Protein AF-A0A924TF04-F1 (afdb_monomer)

Structure (mmCIF, N/CA/C/O backbone):
data_AF-A0A924TF04-F1
#
_entry.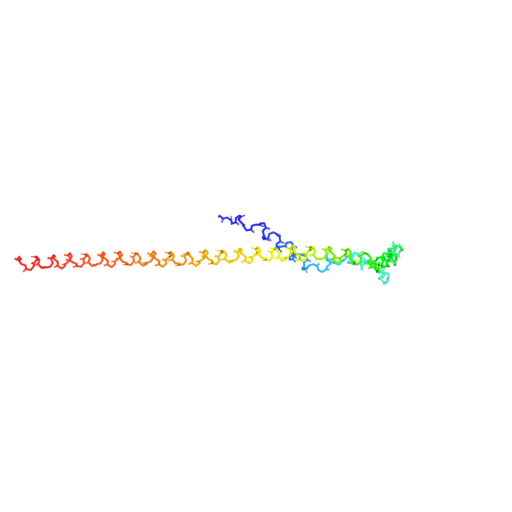id   AF-A0A924TF04-F1
#
loop_
_atom_site.group_PDB
_atom_site.id
_atom_site.type_symbol
_atom_site.label_atom_id
_atom_site.label_alt_id
_atom_site.label_comp_id
_atom_site.label_asym_id
_atom_site.label_entity_id
_atom_site.label_seq_id
_atom_site.pdbx_PDB_ins_code
_atom_site.Cartn_x
_atom_site.Cartn_y
_atom_site.Cartn_z
_atom_site.occupancy
_atom_site.B_iso_or_equiv
_atom_site.auth_seq_id
_atom_site.auth_comp_id
_atom_site.auth_asym_id
_atom_site.auth_atom_id
_atom_site.pdbx_PDB_model_num
ATOM 1 N N . MET A 1 1 ? -1.197 16.763 22.347 1.00 37.03 1 MET A N 1
ATOM 2 C CA . MET A 1 1 ? -0.479 15.549 21.909 1.00 37.03 1 MET A CA 1
ATOM 3 C C . MET A 1 1 ? -0.637 15.466 20.401 1.00 37.03 1 MET A C 1
ATOM 5 O O . MET A 1 1 ? -1.659 14.994 19.926 1.00 37.03 1 MET A O 1
ATOM 9 N N . THR A 1 2 ? 0.281 16.082 19.660 1.00 47.94 2 THR A N 1
ATOM 10 C CA . THR A 1 2 ? 0.269 16.085 18.192 1.00 47.94 2 THR A CA 1
ATOM 11 C C . THR A 1 2 ? 0.785 14.740 17.689 1.00 47.94 2 THR A C 1
ATOM 13 O O . THR A 1 2 ? 1.765 14.203 18.204 1.00 47.94 2 THR A O 1
ATOM 16 N N . ASN A 1 3 ? 0.043 14.158 16.750 1.00 52.47 3 ASN A N 1
ATOM 17 C CA . ASN A 1 3 ? 0.183 12.782 16.293 1.00 52.47 3 ASN A CA 1
ATOM 18 C C . ASN A 1 3 ? 1.411 12.644 15.372 1.00 52.47 3 ASN A C 1
ATOM 20 O O . ASN A 1 3 ? 1.305 12.750 14.154 1.00 52.47 3 ASN A O 1
ATOM 24 N N . SER A 1 4 ? 2.581 12.433 15.975 1.00 53.38 4 SER A N 1
ATOM 25 C CA . SER A 1 4 ? 3.911 12.407 15.337 1.00 53.38 4 SER A CA 1
ATOM 26 C C . SER A 1 4 ? 4.117 11.231 14.371 1.00 53.38 4 SER A C 1
ATOM 28 O O . SER A 1 4 ? 5.092 11.196 13.630 1.00 53.38 4 SER A O 1
ATOM 30 N N . ALA A 1 5 ? 3.202 10.257 14.359 1.00 54.31 5 ALA A N 1
ATOM 31 C CA . ALA A 1 5 ? 3.303 9.057 13.530 1.00 54.31 5 ALA A CA 1
ATOM 32 C C . ALA A 1 5 ? 2.917 9.281 12.053 1.00 54.31 5 ALA A C 1
ATOM 34 O O . ALA A 1 5 ? 3.271 8.465 11.206 1.00 54.31 5 ALA A O 1
ATOM 35 N N . ASN A 1 6 ? 2.227 10.383 11.728 1.00 58.34 6 ASN A N 1
ATOM 36 C CA . ASN A 1 6 ? 1.711 10.643 10.375 1.00 58.34 6 ASN A CA 1
ATOM 37 C C . ASN A 1 6 ? 2.531 11.672 9.576 1.00 58.34 6 ASN A C 1
ATOM 39 O O . ASN A 1 6 ? 2.273 11.875 8.389 1.00 58.34 6 ASN A O 1
ATOM 43 N N . GLU A 1 7 ? 3.521 12.309 10.203 1.00 64.12 7 GLU A N 1
ATOM 44 C CA . GLU A 1 7 ? 4.318 13.386 9.604 1.00 64.12 7 GLU A CA 1
ATOM 45 C C . GLU A 1 7 ? 5.083 13.005 8.319 1.00 64.12 7 GLU A C 1
ATOM 47 O O . GLU A 1 7 ? 5.047 13.800 7.377 1.00 64.12 7 GLU A O 1
ATOM 52 N N . PRO A 1 8 ? 5.724 11.820 8.183 1.00 74.19 8 PRO A N 1
ATOM 53 C CA . PRO A 1 8 ? 6.538 11.537 6.997 1.00 74.19 8 PRO A CA 1
ATOM 54 C C . PRO A 1 8 ? 5.696 11.301 5.736 1.00 74.19 8 PRO A C 1
ATOM 56 O O . PRO A 1 8 ? 6.088 11.706 4.642 1.00 74.19 8 PRO A O 1
ATOM 59 N N . TRP A 1 9 ? 4.518 10.687 5.881 1.00 75.62 9 TRP A N 1
ATOM 60 C CA . TRP A 1 9 ? 3.594 10.472 4.766 1.00 75.62 9 TRP A CA 1
ATOM 61 C C . TRP A 1 9 ? 2.866 11.760 4.375 1.00 75.62 9 TRP A C 1
ATOM 63 O O . TRP A 1 9 ? 2.729 12.050 3.188 1.00 75.62 9 TRP A O 1
ATOM 73 N N . ALA A 1 10 ? 2.445 12.558 5.360 1.00 79.31 10 ALA A N 1
ATOM 74 C CA . ALA A 1 10 ? 1.797 13.842 5.109 1.00 79.31 10 ALA A CA 1
ATOM 75 C C . ALA A 1 10 ? 2.735 14.814 4.374 1.00 79.31 10 ALA A C 1
ATOM 77 O O . ALA A 1 10 ? 2.351 15.378 3.352 1.00 79.31 10 ALA A O 1
ATOM 78 N N . ALA A 1 11 ? 3.992 14.930 4.816 1.00 80.44 11 ALA A N 1
ATOM 79 C CA . ALA A 1 11 ? 4.987 15.778 4.159 1.00 80.44 11 ALA A CA 1
ATOM 80 C C . ALA A 1 11 ? 5.292 15.327 2.716 1.00 80.44 11 ALA A C 1
ATOM 82 O O . ALA A 1 11 ? 5.459 16.153 1.815 1.00 80.44 11 ALA A O 1
ATOM 83 N N . TRP A 1 12 ? 5.331 14.013 2.471 1.00 78.94 12 TRP A N 1
ATOM 84 C CA . TRP A 1 12 ? 5.484 13.463 1.124 1.00 78.94 12 TRP A CA 1
ATOM 85 C C . TRP A 1 12 ? 4.272 13.778 0.228 1.00 78.94 12 TRP A C 1
ATOM 87 O O . TRP A 1 12 ? 4.446 14.213 -0.914 1.00 78.94 12 TRP A O 1
ATOM 97 N N . ALA A 1 13 ? 3.052 13.634 0.752 1.00 80.19 13 ALA A N 1
ATOM 98 C CA . ALA A 1 13 ? 1.820 13.935 0.027 1.00 80.19 13 ALA A CA 1
ATOM 99 C C . ALA A 1 13 ? 1.702 15.429 -0.324 1.00 80.19 13 ALA A C 1
ATOM 101 O O . ALA A 1 13 ? 1.371 15.770 -1.460 1.00 80.19 13 ALA A O 1
ATOM 102 N N . GLU A 1 14 ? 2.043 16.325 0.605 1.00 80.12 14 GLU A N 1
ATOM 103 C CA . GLU A 1 14 ? 2.048 17.775 0.374 1.00 80.12 14 GLU A CA 1
ATOM 104 C C . GLU A 1 14 ? 3.058 18.189 -0.706 1.00 80.12 14 GLU A C 1
ATOM 106 O O . GLU A 1 14 ? 2.751 19.020 -1.565 1.00 80.12 14 GLU A O 1
ATOM 111 N N . SER A 1 15 ? 4.244 17.576 -0.717 1.00 80.50 15 SER A N 1
ATOM 112 C CA . SER A 1 15 ? 5.260 17.791 -1.756 1.00 80.50 15 SER A CA 1
ATOM 113 C C . SER A 1 15 ? 4.758 17.378 -3.147 1.00 80.50 15 SER A C 1
ATOM 115 O O . SER A 1 15 ? 4.854 18.148 -4.108 1.00 80.50 15 SER A O 1
ATOM 117 N N . MET A 1 16 ? 4.141 16.197 -3.253 1.00 80.50 16 MET A N 1
ATOM 118 C CA . MET A 1 16 ? 3.553 15.699 -4.502 1.00 80.50 16 MET A CA 1
ATOM 119 C C . MET A 1 16 ? 2.387 16.569 -4.974 1.00 80.50 16 MET A C 1
ATOM 121 O O . MET A 1 16 ? 2.305 16.927 -6.149 1.00 80.50 16 MET A O 1
ATOM 125 N N . GLN A 1 17 ? 1.511 16.976 -4.056 1.00 80.44 17 GLN A N 1
ATOM 126 C CA . GLN A 1 17 ? 0.403 17.871 -4.363 1.00 80.44 17 GLN A CA 1
ATOM 127 C C . GLN A 1 17 ? 0.906 19.234 -4.844 1.00 80.44 17 GLN A C 1
ATOM 129 O O . GLN A 1 17 ? 0.365 19.773 -5.808 1.00 80.44 17 GLN A O 1
ATOM 134 N N . LYS A 1 18 ? 1.978 19.769 -4.251 1.00 78.75 18 LYS A N 1
ATOM 135 C CA . LYS A 1 18 ? 2.620 21.012 -4.701 1.00 78.75 18 LYS A CA 1
ATOM 136 C C . LYS A 1 18 ? 3.224 20.885 -6.100 1.00 78.75 18 LYS A C 1
ATOM 138 O O . LYS A 1 18 ? 3.119 21.827 -6.884 1.00 78.75 18 LYS A O 1
ATOM 143 N N . MET A 1 19 ? 3.805 19.732 -6.427 1.00 78.38 19 MET A N 1
ATOM 144 C CA . MET A 1 19 ? 4.349 19.448 -7.755 1.00 78.38 19 MET A CA 1
ATOM 145 C C . MET A 1 19 ? 3.241 19.344 -8.815 1.00 78.38 19 MET A C 1
ATOM 147 O O . MET A 1 19 ? 3.339 19.974 -9.862 1.00 78.38 19 MET A O 1
ATOM 151 N N . ILE A 1 20 ? 2.159 18.612 -8.527 1.00 77.19 20 ILE A N 1
ATOM 152 C CA . ILE A 1 20 ? 1.012 18.421 -9.437 1.00 77.19 20 ILE A CA 1
ATOM 153 C C . ILE A 1 20 ? 0.212 19.720 -9.613 1.00 77.19 20 ILE A C 1
ATOM 155 O O . ILE A 1 20 ? -0.244 20.032 -10.711 1.00 77.19 20 ILE A O 1
ATOM 159 N N . SER A 1 21 ? 0.077 20.511 -8.546 1.00 77.56 21 SER A N 1
ATOM 160 C CA . SER A 1 21 ? -0.657 21.785 -8.562 1.00 77.56 21 SER A CA 1
ATOM 161 C C . SER A 1 21 ? 0.167 22.950 -9.125 1.00 77.56 21 SER A C 1
ATOM 163 O O . SER A 1 21 ? -0.365 24.049 -9.271 1.00 77.56 21 SER A O 1
ATOM 165 N N . SER A 1 22 ? 1.449 22.734 -9.451 1.00 71.25 22 SER A N 1
ATOM 166 C CA . SER A 1 22 ? 2.306 23.694 -10.160 1.00 71.25 22 SER A CA 1
ATOM 167 C C . SER A 1 22 ? 2.623 23.208 -11.581 1.00 71.25 22 SER A C 1
ATOM 169 O O . SER A 1 22 ? 3.705 22.664 -11.811 1.00 71.25 22 SER A O 1
ATOM 171 N N . PRO A 1 23 ? 1.754 23.480 -12.577 1.00 62.03 23 PRO A N 1
ATOM 172 C CA . PRO A 1 23 ? 2.010 23.148 -13.983 1.00 62.03 23 PRO A CA 1
ATOM 173 C C . PRO A 1 23 ? 3.336 23.711 -14.527 1.00 62.03 23 PRO A C 1
ATOM 175 O O . PRO A 1 23 ? 3.928 23.144 -15.441 1.00 62.03 23 PRO A O 1
ATOM 178 N N . ALA A 1 24 ? 3.834 24.807 -13.945 1.00 62.81 24 ALA A N 1
ATOM 179 C CA . ALA A 1 24 ? 5.117 25.415 -14.296 1.00 62.81 24 ALA A CA 1
ATOM 180 C C . ALA A 1 24 ? 6.341 24.642 -13.766 1.00 62.81 24 ALA A C 1
ATOM 182 O O . ALA A 1 24 ? 7.409 24.733 -14.360 1.00 62.81 24 ALA A O 1
ATOM 183 N N . ALA A 1 25 ? 6.202 23.871 -12.680 1.00 61.78 25 ALA A N 1
ATOM 184 C CA . ALA A 1 25 ? 7.293 23.080 -12.103 1.00 61.78 25 ALA A CA 1
ATOM 185 C C . ALA A 1 25 ? 7.507 21.741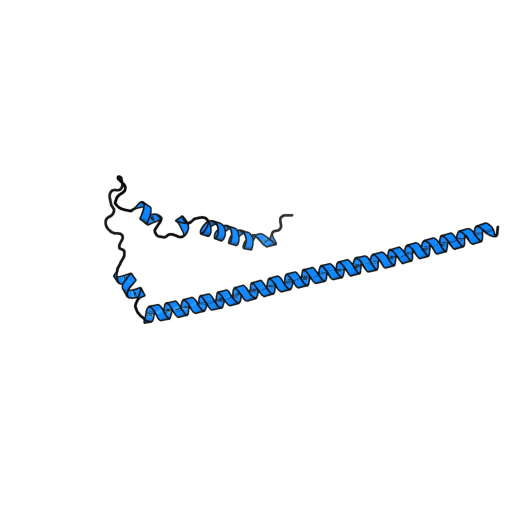 -12.832 1.00 61.78 25 ALA A C 1
ATOM 187 O O . ALA A 1 25 ? 8.597 21.181 -12.776 1.00 61.78 25 ALA A O 1
ATOM 188 N N . MET A 1 26 ? 6.483 21.242 -13.535 1.00 59.44 26 MET A N 1
ATOM 189 C CA . MET A 1 26 ? 6.570 20.030 -14.360 1.00 59.44 26 MET A CA 1
ATOM 190 C C . MET A 1 26 ? 6.977 20.295 -15.813 1.00 59.44 26 MET A C 1
ATOM 192 O O . MET A 1 26 ? 7.288 19.348 -16.532 1.00 59.44 26 MET A O 1
ATOM 196 N N . ASN A 1 27 ? 6.973 21.551 -16.269 1.00 60.69 27 ASN A N 1
ATOM 197 C CA . ASN A 1 27 ? 7.274 21.868 -17.658 1.00 60.69 27 ASN A CA 1
ATOM 198 C C . ASN A 1 27 ? 8.723 22.381 -17.775 1.00 60.69 27 ASN A C 1
ATOM 200 O O . ASN A 1 27 ? 8.971 23.540 -17.437 1.00 60.69 27 ASN A O 1
ATOM 204 N N . PRO A 1 28 ? 9.693 21.595 -18.292 1.00 58.34 28 PRO A N 1
ATOM 205 C CA . PRO A 1 28 ? 11.066 22.079 -18.513 1.00 58.34 28 PRO A CA 1
ATOM 206 C C . PRO A 1 28 ? 11.107 23.237 -19.526 1.00 58.34 28 PRO A C 1
ATOM 208 O O . PRO A 1 28 ? 12.076 23.988 -19.596 1.00 58.34 28 PRO A O 1
ATOM 211 N N . PHE A 1 29 ? 10.010 23.425 -20.266 1.00 51.16 29 PHE A N 1
ATOM 212 C CA . PHE A 1 29 ? 9.764 24.549 -21.155 1.00 51.16 29 PHE A CA 1
ATOM 213 C C . PHE A 1 29 ? 9.227 25.800 -20.454 1.00 51.16 29 PHE A C 1
ATOM 215 O O . PHE A 1 29 ? 9.158 26.824 -21.112 1.00 51.16 29 PHE A O 1
ATOM 222 N N . ALA A 1 30 ? 8.865 25.801 -19.166 1.00 58.41 30 ALA A N 1
ATOM 223 C CA . ALA A 1 30 ? 8.404 27.023 -18.489 1.00 58.41 30 ALA A CA 1
ATOM 224 C C . ALA A 1 30 ? 9.524 28.077 -18.390 1.00 58.41 30 ALA A C 1
ATOM 226 O O . ALA A 1 30 ? 9.286 29.255 -18.646 1.00 58.41 30 ALA A O 1
ATOM 227 N N . GLY A 1 31 ? 10.764 27.643 -18.135 1.00 55.81 31 GLY A N 1
ATOM 228 C CA . GLY A 1 31 ? 11.951 28.502 -18.229 1.00 55.81 31 GLY A CA 1
ATOM 229 C C . GLY A 1 31 ? 12.308 28.912 -19.667 1.00 55.81 31 GLY A C 1
ATOM 230 O O . GLY A 1 31 ? 12.967 29.926 -19.862 1.00 55.81 31 GLY A O 1
ATOM 231 N N . MET A 1 32 ? 11.834 28.166 -20.674 1.00 56.72 32 MET A N 1
ATOM 232 C CA . MET A 1 32 ? 12.087 28.419 -22.102 1.00 56.72 32 MET A CA 1
ATOM 233 C C . MET A 1 32 ? 10.951 29.193 -22.800 1.00 56.72 32 MET A C 1
ATOM 235 O O . MET A 1 32 ? 11.189 29.889 -23.778 1.00 56.72 32 MET A O 1
ATOM 239 N N . MET A 1 33 ? 9.727 29.159 -22.265 1.00 52.25 33 MET A N 1
ATOM 240 C CA . MET A 1 33 ? 8.579 29.971 -22.689 1.00 52.25 33 MET A CA 1
ATOM 241 C C . MET A 1 33 ? 8.665 31.410 -22.170 1.00 52.25 33 MET A C 1
ATOM 243 O O . MET A 1 33 ? 8.004 32.296 -22.698 1.00 52.25 33 MET A O 1
ATOM 247 N N . GLY A 1 34 ? 9.523 31.661 -21.177 1.00 50.56 34 GLY A N 1
ATOM 248 C CA . GLY A 1 34 ? 10.031 33.001 -20.887 1.00 50.56 34 GLY A CA 1
ATOM 249 C C . GLY A 1 34 ? 11.033 33.508 -21.932 1.00 50.56 34 GLY A C 1
ATOM 250 O O . GLY A 1 34 ? 11.390 34.674 -21.885 1.00 50.56 34 GLY A O 1
ATOM 251 N N . ALA A 1 35 ? 11.471 32.659 -22.872 1.00 48.03 35 ALA A N 1
ATOM 252 C CA . ALA A 1 35 ? 12.485 32.943 -23.887 1.00 48.03 35 ALA A CA 1
ATOM 253 C C . ALA A 1 35 ? 11.991 32.676 -25.330 1.00 48.03 35 ALA A C 1
ATOM 255 O O . ALA A 1 35 ? 12.807 32.446 -26.224 1.00 48.03 35 ALA A O 1
ATOM 256 N N . VAL A 1 36 ? 10.669 32.710 -25.583 1.00 44.94 36 VAL A N 1
ATOM 257 C CA . VAL A 1 36 ? 10.113 32.670 -26.952 1.00 44.94 36 VAL A CA 1
ATOM 258 C C . VAL A 1 36 ? 10.402 34.002 -27.656 1.00 44.94 36 VAL A C 1
ATOM 260 O O . VAL A 1 36 ? 9.914 35.045 -27.209 1.00 44.94 36 VAL A O 1
ATOM 263 N N . PRO A 1 37 ? 11.148 34.004 -28.774 1.00 40.56 37 PRO A N 1
ATOM 264 C CA . PRO A 1 37 ? 11.360 35.203 -29.574 1.00 40.56 37 PRO A CA 1
ATOM 265 C C . PRO A 1 37 ? 10.044 35.594 -30.255 1.00 40.56 37 PRO A C 1
ATOM 267 O O . PRO A 1 37 ? 9.485 34.825 -31.034 1.00 40.56 37 PRO A O 1
ATOM 270 N N . GLY A 1 38 ? 9.541 36.786 -29.932 1.00 45.31 38 GLY A N 1
ATOM 271 C CA . GLY A 1 38 ? 8.252 37.304 -30.408 1.00 45.31 38 GLY A CA 1
ATOM 272 C C . GLY A 1 38 ? 7.524 38.175 -29.381 1.00 45.31 38 GLY A C 1
ATOM 273 O O . GLY A 1 38 ? 6.666 38.969 -29.755 1.00 45.31 38 GLY A O 1
ATOM 274 N N . MET A 1 39 ? 7.908 38.095 -28.102 1.00 51.03 39 MET A N 1
ATOM 275 C CA . MET A 1 39 ? 7.529 39.091 -27.099 1.00 51.03 39 MET A CA 1
ATOM 276 C C . MET A 1 39 ? 8.489 40.295 -27.201 1.00 51.03 39 MET A C 1
ATOM 278 O O . MET A 1 39 ? 9.707 40.098 -27.112 1.00 51.03 39 MET A O 1
ATOM 282 N N . PRO A 1 40 ? 8.004 41.536 -27.399 1.00 39.09 40 PRO A N 1
ATOM 283 C CA . PRO A 1 40 ? 8.873 42.704 -27.474 1.00 39.09 40 PRO A CA 1
ATOM 284 C C . PRO A 1 40 ? 9.535 42.929 -26.108 1.00 39.09 40 PRO A C 1
ATOM 286 O O . PRO A 1 40 ? 8.859 43.300 -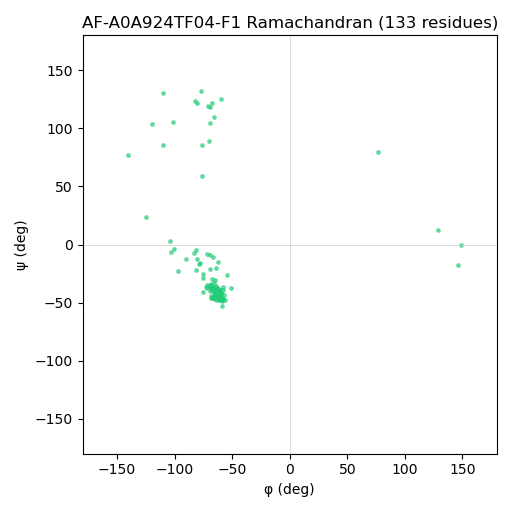25.152 1.00 39.09 40 PRO A O 1
ATOM 289 N N . GLY A 1 41 ? 10.849 42.688 -26.005 1.00 42.62 41 GLY A N 1
ATOM 290 C CA . GLY A 1 41 ? 11.615 43.028 -24.799 1.00 42.62 41 GLY A CA 1
ATOM 291 C C . GLY A 1 41 ? 12.818 42.158 -24.426 1.00 42.62 41 GLY A C 1
ATOM 292 O O . GLY A 1 41 ? 13.458 42.480 -23.431 1.00 42.62 41 GLY A O 1
ATOM 293 N N . MET A 1 42 ? 13.169 41.097 -25.165 1.00 47.84 42 MET A N 1
ATOM 294 C CA . MET A 1 42 ? 14.257 40.200 -24.740 1.00 47.84 42 MET A CA 1
ATOM 295 C C . MET A 1 42 ? 15.416 40.142 -25.754 1.00 47.84 42 MET A C 1
ATOM 297 O O . MET A 1 42 ? 15.290 39.499 -26.798 1.00 47.84 42 MET A O 1
ATOM 301 N N . PRO A 1 43 ? 16.555 40.808 -25.481 1.00 38.31 43 PRO A N 1
ATOM 302 C CA . PRO A 1 43 ? 17.765 40.678 -26.281 1.00 38.31 43 PRO A CA 1
ATOM 303 C C . PRO A 1 43 ? 18.511 39.398 -25.879 1.00 38.31 43 PRO A C 1
ATOM 305 O O . PRO A 1 43 ? 18.898 39.255 -24.722 1.00 38.31 43 PRO A O 1
ATOM 308 N N . GLY A 1 44 ? 18.741 38.483 -26.830 1.00 45.25 44 GLY A N 1
ATOM 309 C CA . GLY A 1 44 ? 19.713 37.391 -26.654 1.00 45.25 44 GLY A CA 1
ATOM 310 C C . GLY A 1 44 ? 19.252 35.958 -26.935 1.00 45.25 44 GLY A C 1
ATOM 311 O O . GLY A 1 44 ? 19.991 35.040 -26.600 1.00 45.25 44 GLY A O 1
ATOM 312 N N . ALA A 1 45 ? 18.097 35.719 -27.563 1.00 47.19 45 ALA A N 1
ATOM 313 C CA . ALA A 1 45 ? 17.662 34.363 -27.930 1.00 47.19 45 ALA A CA 1
A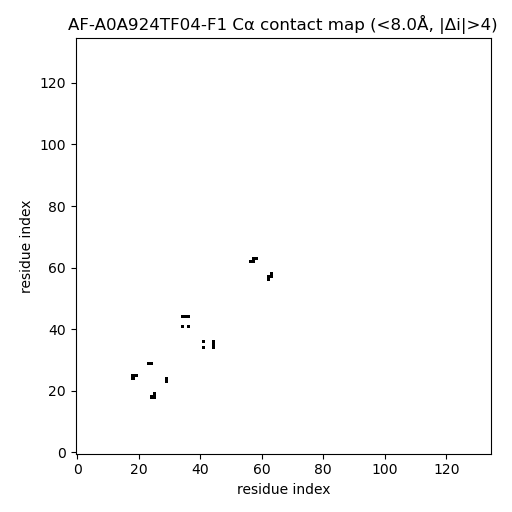TOM 314 C C . ALA A 1 45 ? 18.405 33.799 -29.166 1.00 47.19 45 ALA A C 1
ATOM 316 O O . ALA A 1 45 ? 17.802 33.450 -30.179 1.00 47.19 45 ALA A O 1
ATOM 317 N N . ALA A 1 46 ? 19.731 33.713 -29.073 1.00 48.47 46 ALA A N 1
ATOM 318 C CA . ALA A 1 46 ? 20.560 32.853 -29.902 1.00 48.47 46 ALA A CA 1
ATOM 319 C C . ALA A 1 46 ? 21.110 31.724 -29.013 1.00 48.47 46 ALA A C 1
ATOM 321 O O . ALA A 1 46 ? 21.667 31.991 -27.955 1.00 48.47 46 ALA A O 1
ATOM 322 N N . ALA A 1 47 ? 20.972 30.480 -29.483 1.00 49.59 47 ALA A N 1
ATOM 323 C CA . ALA A 1 47 ? 21.572 29.254 -28.939 1.00 49.59 47 ALA A CA 1
ATOM 324 C C . ALA A 1 47 ? 20.946 28.648 -27.660 1.00 49.59 47 ALA A C 1
ATOM 326 O O . ALA A 1 47 ? 21.503 28.701 -26.570 1.00 49.59 47 ALA A O 1
ATOM 327 N N . GLY A 1 48 ? 19.831 27.935 -27.836 1.00 44.50 48 GLY A N 1
ATOM 328 C CA . GLY A 1 48 ? 19.341 26.916 -26.900 1.00 44.50 48 GLY A CA 1
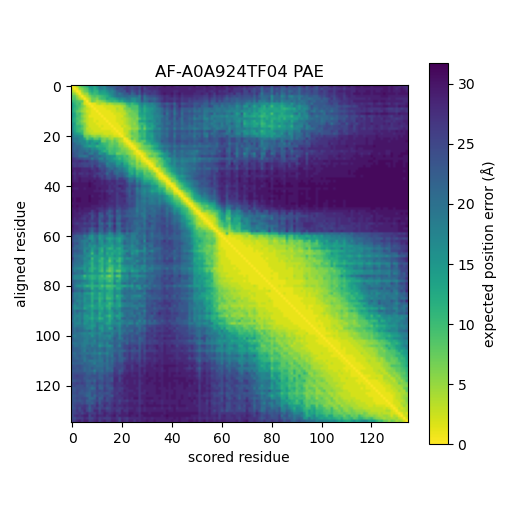ATOM 329 C C . GLY A 1 48 ? 18.780 25.745 -27.699 1.00 44.50 48 GLY A C 1
ATOM 330 O O . GLY A 1 48 ? 17.582 25.679 -27.949 1.00 44.50 48 GLY A O 1
ATOM 331 N N . GLY A 1 49 ? 19.675 24.910 -28.229 1.00 46.50 49 GLY A N 1
ATOM 332 C CA . GLY A 1 49 ? 19.368 23.904 -29.241 1.00 46.50 49 GLY A CA 1
ATOM 333 C C . GLY A 1 49 ? 18.331 22.874 -28.795 1.00 46.50 49 GLY A C 1
ATOM 334 O O . GLY A 1 49 ? 18.525 22.148 -27.826 1.00 46.50 49 GLY A O 1
ATOM 335 N N . PHE A 1 50 ? 17.272 22.742 -29.589 1.00 51.12 50 PHE A N 1
ATOM 336 C CA . PHE A 1 50 ? 16.606 21.461 -29.776 1.00 51.12 50 PHE A CA 1
ATOM 337 C C . PHE A 1 50 ? 17.588 20.608 -30.585 1.00 51.12 50 PHE A C 1
ATOM 339 O O . PHE A 1 50 ? 17.615 20.719 -31.805 1.00 51.12 50 PHE A O 1
ATOM 346 N N . ASP A 1 51 ? 18.490 19.882 -29.918 1.00 59.59 51 ASP A N 1
ATOM 347 C CA . ASP A 1 51 ? 19.532 19.096 -30.585 1.00 59.59 51 ASP A CA 1
ATOM 348 C C . ASP A 1 51 ? 18.874 17.905 -31.314 1.00 59.59 51 ASP A C 1
ATOM 350 O O . ASP A 1 51 ? 18.462 16.932 -30.666 1.00 59.59 51 ASP A O 1
ATOM 354 N N . PRO A 1 52 ? 18.735 17.940 -32.655 1.00 52.38 52 PRO A N 1
ATOM 355 C CA . PRO A 1 52 ? 18.058 16.879 -33.399 1.00 52.38 52 PRO A CA 1
ATOM 356 C C . PRO A 1 52 ? 18.809 15.547 -33.281 1.00 52.38 52 PRO A C 1
ATOM 358 O O . PRO A 1 52 ? 18.226 14.479 -33.443 1.00 52.38 52 PRO A O 1
ATOM 361 N N . GLN A 1 53 ? 20.093 15.596 -32.924 1.00 53.78 53 GLN A N 1
ATOM 362 C CA . GLN A 1 53 ? 20.971 14.451 -32.728 1.00 53.78 53 GLN A CA 1
ATOM 363 C C . GLN A 1 53 ? 20.681 13.722 -31.403 1.00 53.78 53 GLN A C 1
ATOM 365 O O . GLN A 1 53 ? 20.848 12.505 -31.326 1.00 53.78 53 GLN A O 1
ATOM 370 N N . GLN A 1 54 ? 20.183 14.420 -30.374 1.00 59.16 54 GLN A N 1
ATOM 371 C CA . GLN A 1 54 ? 19.646 13.796 -29.153 1.00 59.16 54 GLN A CA 1
ATOM 372 C C . GLN A 1 54 ? 18.293 13.119 -29.418 1.00 59.16 54 GLN A C 1
ATOM 374 O O . GLN A 1 54 ? 18.038 12.024 -28.916 1.00 59.16 54 GLN A O 1
ATOM 379 N N . PHE A 1 55 ? 17.450 13.727 -30.256 1.00 55.75 55 PHE A N 1
ATOM 380 C CA . PHE A 1 55 ? 16.172 13.142 -30.666 1.00 55.75 55 PHE A CA 1
ATOM 381 C C . PHE A 1 55 ? 16.368 11.901 -31.554 1.00 55.75 55 PHE A C 1
ATOM 383 O O . PHE A 1 55 ? 15.682 10.900 -31.378 1.00 55.75 55 PHE A O 1
ATOM 390 N N . MET A 1 56 ? 17.366 11.914 -32.443 1.00 53.53 56 MET A N 1
ATOM 391 C CA . MET A 1 56 ? 17.728 10.746 -33.256 1.00 53.53 56 MET A CA 1
ATOM 392 C C . MET A 1 56 ? 18.342 9.604 -32.433 1.00 53.53 56 MET A C 1
ATOM 394 O O . MET A 1 56 ? 18.064 8.447 -32.724 1.00 53.53 56 MET A O 1
ATOM 398 N N . LYS A 1 57 ? 19.109 9.890 -31.369 1.00 54.19 57 LYS A N 1
ATOM 399 C CA . LYS A 1 57 ? 19.581 8.854 -30.425 1.00 54.19 57 LYS A CA 1
ATOM 400 C C . LYS A 1 57 ? 18.449 8.225 -29.607 1.00 54.19 57 LYS A C 1
ATOM 402 O O . LYS A 1 57 ? 18.534 7.055 -29.264 1.00 54.19 57 LYS A O 1
ATOM 407 N N . ALA A 1 58 ? 17.372 8.964 -29.337 1.00 57.72 58 ALA A N 1
ATOM 408 C CA . ALA A 1 58 ? 16.173 8.414 -28.704 1.00 57.72 58 ALA A CA 1
ATOM 409 C C . ALA A 1 58 ? 15.383 7.450 -29.616 1.00 57.72 58 ALA A C 1
ATOM 411 O O . ALA A 1 58 ? 14.460 6.803 -29.132 1.00 57.72 58 ALA A O 1
ATOM 412 N N . LEU A 1 59 ? 15.735 7.352 -30.905 1.00 57.62 59 LEU A N 1
ATOM 413 C CA . LEU A 1 59 ? 15.170 6.410 -31.878 1.00 57.62 59 LEU A CA 1
ATOM 414 C C . LEU A 1 59 ? 16.117 5.234 -32.189 1.00 57.62 59 LEU A C 1
ATOM 416 O O . LEU A 1 59 ? 15.788 4.407 -33.038 1.00 57.62 59 LEU A O 1
ATOM 420 N N . ASP A 1 60 ? 17.279 5.149 -31.528 1.00 76.25 60 ASP A N 1
ATOM 421 C CA . ASP A 1 60 ? 18.160 3.980 -31.608 1.00 76.25 60 ASP A CA 1
ATOM 422 C C . ASP A 1 60 ? 17.464 2.780 -30.933 1.00 76.25 60 ASP A C 1
ATOM 424 O O . ASP A 1 60 ? 17.118 2.874 -29.748 1.00 76.25 60 ASP A O 1
ATOM 428 N N . PRO A 1 61 ? 17.238 1.655 -31.642 1.00 81.81 61 PRO A N 1
ATOM 429 C CA . PRO A 1 61 ? 16.586 0.478 -31.074 1.00 81.81 61 PRO A CA 1
ATOM 430 C C . PRO A 1 61 ? 17.207 0.001 -29.754 1.00 81.81 61 PRO A C 1
ATOM 432 O O . PRO A 1 61 ? 16.475 -0.375 -28.842 1.00 81.81 61 PRO A O 1
ATOM 435 N N . ALA A 1 62 ? 18.534 0.083 -29.608 1.00 84.38 62 ALA A N 1
ATOM 436 C CA . ALA A 1 62 ? 19.214 -0.354 -28.387 1.00 84.38 62 ALA A CA 1
ATOM 437 C C . ALA A 1 62 ? 18.889 0.538 -27.173 1.00 84.38 62 ALA A C 1
ATOM 439 O O . ALA A 1 62 ? 18.751 0.057 -26.047 1.00 84.38 62 ALA A O 1
ATOM 440 N N . GLU A 1 63 ? 18.737 1.843 -27.396 1.00 82.19 63 GLU A N 1
ATOM 441 C CA . GLU A 1 63 ? 18.342 2.800 -26.361 1.00 82.19 63 GLU A CA 1
ATOM 442 C C . GLU A 1 63 ? 16.858 2.636 -25.997 1.00 82.19 63 GLU A C 1
ATOM 444 O O . GLU A 1 63 ? 16.495 2.717 -24.822 1.00 82.19 63 GLU A O 1
ATOM 449 N N . ILE A 1 64 ? 15.998 2.339 -26.978 1.00 87.31 64 ILE A N 1
ATOM 450 C CA . ILE A 1 64 ? 14.593 1.991 -26.730 1.00 87.31 64 ILE A CA 1
ATOM 451 C C . ILE A 1 64 ? 14.488 0.731 -25.864 1.00 87.31 64 ILE A C 1
ATOM 453 O O . ILE A 1 64 ? 13.760 0.750 -24.872 1.00 87.31 64 ILE A O 1
ATOM 457 N N . ASP A 1 65 ? 15.245 -0.325 -26.165 1.00 89.19 65 ASP A N 1
ATOM 458 C CA . ASP A 1 65 ? 15.239 -1.558 -25.369 1.00 89.19 65 ASP A CA 1
ATOM 459 C C . ASP A 1 65 ? 15.701 -1.316 -23.928 1.00 89.19 65 ASP A C 1
ATOM 461 O O . ASP A 1 65 ? 15.083 -1.812 -22.980 1.00 89.19 65 ASP A O 1
ATOM 465 N N . ARG A 1 66 ? 16.736 -0.489 -23.736 1.00 88.56 66 ARG A N 1
ATOM 466 C CA . ARG A 1 66 ? 17.187 -0.081 -22.401 1.00 88.56 66 ARG A CA 1
ATOM 467 C C . ARG A 1 66 ? 16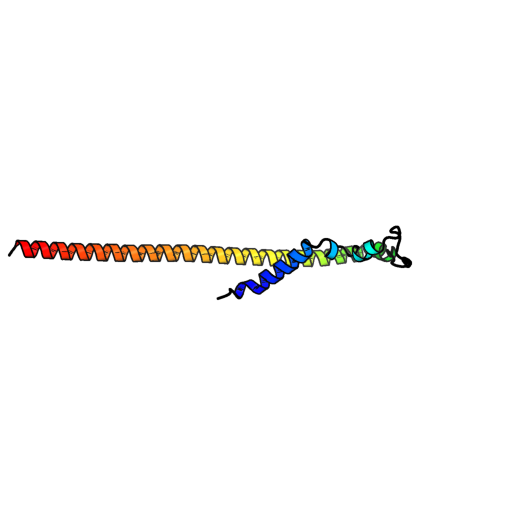.094 0.673 -21.643 1.00 88.56 66 ARG A C 1
ATOM 469 O O . ARG A 1 66 ? 15.800 0.335 -20.499 1.00 88.56 66 ARG A O 1
ATOM 476 N N . ARG A 1 67 ? 15.450 1.655 -22.279 1.00 87.31 67 ARG A N 1
ATOM 477 C CA . ARG A 1 67 ? 14.342 2.412 -21.671 1.00 87.31 67 ARG A CA 1
ATOM 478 C C . ARG A 1 67 ? 13.171 1.512 -21.316 1.00 87.31 67 ARG A C 1
ATOM 480 O O . ARG A 1 67 ? 12.564 1.693 -20.265 1.00 87.31 67 ARG A O 1
ATOM 487 N N . VAL A 1 68 ? 12.860 0.532 -22.161 1.00 91.94 68 VAL A N 1
ATOM 488 C CA . VAL A 1 68 ? 11.832 -0.468 -21.865 1.00 91.94 68 VAL A CA 1
ATOM 489 C C . VAL A 1 68 ? 12.218 -1.271 -20.624 1.00 91.94 68 VAL A C 1
ATOM 491 O O . VAL A 1 68 ? 11.385 -1.411 -19.732 1.00 91.94 68 VAL A O 1
ATOM 494 N N . GLN A 1 69 ? 13.457 -1.756 -20.513 1.00 91.94 69 GLN A N 1
ATOM 495 C CA . GLN A 1 69 ? 13.922 -2.486 -19.325 1.00 91.94 69 GLN A CA 1
ATOM 496 C C . GLN A 1 69 ? 13.855 -1.634 -18.052 1.00 91.94 69 GLN A C 1
ATOM 498 O O . GLN A 1 69 ? 13.313 -2.087 -17.042 1.00 91.94 69 GLN A O 1
ATOM 503 N N . ASP A 1 70 ? 14.324 -0.389 -18.115 1.00 90.31 70 ASP A N 1
ATOM 504 C CA . ASP A 1 70 ? 14.270 0.539 -16.985 1.00 90.31 70 ASP A CA 1
ATOM 505 C C . ASP A 1 70 ? 12.811 0.806 -16.566 1.00 90.31 70 ASP A C 1
ATOM 507 O O . ASP A 1 70 ? 12.470 0.740 -15.383 1.00 90.31 70 ASP A O 1
ATOM 511 N N . MET A 1 71 ? 11.901 1.003 -17.528 1.00 96.94 71 MET A N 1
ATOM 512 C CA . MET A 1 71 ? 10.467 1.159 -17.252 1.00 96.94 71 MET A CA 1
ATOM 513 C C . MET A 1 71 ? 9.821 -0.110 -16.689 1.00 96.94 71 MET A C 1
ATOM 515 O O . MET A 1 71 ? 8.940 -0.006 -15.837 1.00 96.94 71 MET A O 1
ATOM 519 N N . ARG A 1 72 ? 10.273 -1.307 -17.081 1.00 93.75 72 ARG A N 1
ATOM 520 C CA . ARG A 1 72 ? 9.822 -2.572 -16.472 1.00 93.75 72 ARG A CA 1
ATOM 521 C C . ARG A 1 72 ? 10.284 -2.714 -15.028 1.00 93.75 72 ARG A C 1
ATOM 523 O O . ARG A 1 72 ? 9.522 -3.215 -14.203 1.00 93.75 72 ARG A O 1
ATOM 530 N N . ALA A 1 73 ? 11.491 -2.260 -14.702 1.00 92.56 73 ALA A N 1
ATOM 531 C CA . ALA A 1 73 ? 11.967 -2.239 -13.323 1.00 92.56 73 ALA A CA 1
ATOM 532 C C . ALA A 1 73 ? 11.129 -1.278 -12.461 1.00 92.56 73 ALA A C 1
ATOM 534 O O . ALA A 1 73 ? 10.699 -1.648 -11.365 1.00 92.56 73 ALA A O 1
ATOM 535 N N . VAL A 1 74 ? 10.820 -0.085 -12.985 1.00 96.88 74 VAL A N 1
ATOM 536 C CA . VAL A 1 74 ? 9.913 0.871 -12.329 1.00 96.88 74 VAL A CA 1
ATOM 537 C C . VAL A 1 74 ? 8.515 0.271 -12.156 1.00 96.88 74 VAL A C 1
ATOM 539 O O . VAL A 1 74 ? 7.946 0.353 -11.068 1.00 96.88 74 VAL A O 1
ATOM 542 N N . GLU A 1 75 ? 7.977 -0.386 -13.186 1.00 93.75 75 GLU A N 1
ATOM 543 C CA . GLU A 1 75 ? 6.684 -1.076 -13.129 1.00 93.75 75 GLU A CA 1
ATOM 544 C C . GLU A 1 75 ? 6.668 -2.156 -12.034 1.00 93.75 75 GLU A C 1
ATOM 546 O O . GLU A 1 75 ? 5.724 -2.233 -11.244 1.00 93.75 75 GLU A O 1
ATOM 551 N N . ALA A 1 76 ? 7.718 -2.976 -11.953 1.00 92.81 76 ALA A N 1
ATOM 552 C CA . ALA A 1 76 ? 7.838 -4.028 -10.950 1.00 92.81 76 ALA A CA 1
ATOM 553 C C . ALA A 1 76 ? 7.902 -3.459 -9.523 1.00 92.81 76 ALA A C 1
ATOM 555 O O . ALA A 1 76 ? 7.219 -3.961 -8.627 1.00 92.81 76 ALA A O 1
ATOM 556 N N . TRP A 1 77 ? 8.664 -2.383 -9.309 1.00 93.00 77 TRP A N 1
ATOM 557 C CA . TRP A 1 77 ? 8.736 -1.724 -8.005 1.00 93.00 77 TRP A CA 1
ATOM 558 C C . TRP A 1 77 ? 7.406 -1.070 -7.609 1.00 93.00 77 TRP A C 1
ATOM 560 O O . TRP A 1 77 ? 6.975 -1.206 -6.464 1.00 93.00 77 TRP A O 1
ATOM 570 N N . MET A 1 78 ? 6.706 -0.439 -8.556 1.00 97.00 78 MET A N 1
ATOM 571 C CA . MET A 1 78 ? 5.375 0.129 -8.317 1.00 97.00 78 MET A CA 1
ATOM 572 C C . MET A 1 78 ? 4.358 -0.938 -7.909 1.00 97.00 78 MET A C 1
ATOM 574 O O . MET A 1 78 ? 3.597 -0.736 -6.965 1.00 97.00 78 MET A O 1
ATOM 578 N N . LYS A 1 79 ? 4.381 -2.108 -8.556 1.00 94.06 79 LYS A N 1
ATOM 579 C CA . LYS A 1 79 ? 3.534 -3.250 -8.174 1.00 94.06 79 LYS A CA 1
ATOM 580 C C . LYS A 1 79 ? 3.848 -3.765 -6.770 1.00 94.06 79 LYS A C 1
ATOM 582 O O . LYS A 1 79 ? 2.929 -4.077 -6.011 1.00 94.06 79 LYS A O 1
ATOM 587 N N . LEU A 1 80 ? 5.129 -3.827 -6.404 1.00 91.00 80 LEU A N 1
ATOM 588 C CA . LEU A 1 80 ? 5.544 -4.199 -5.051 1.00 91.00 80 LEU A CA 1
ATOM 589 C C . LEU A 1 80 ? 5.067 -3.170 -4.015 1.00 91.00 80 LEU A C 1
ATOM 591 O O . LEU A 1 80 ? 4.531 -3.549 -2.975 1.00 91.00 80 LEU A O 1
ATOM 595 N N . SER A 1 81 ? 5.220 -1.878 -4.315 1.00 94.12 81 SER A N 1
ATOM 596 C CA . SER A 1 81 ? 4.748 -0.787 -3.459 1.00 94.12 81 SER A CA 1
ATOM 597 C C . SER A 1 81 ? 3.233 -0.851 -3.253 1.00 94.12 81 SER A C 1
ATOM 599 O O . SER A 1 81 ? 2.773 -0.804 -2.112 1.00 94.12 81 SER A O 1
ATOM 601 N N . LEU A 1 82 ? 2.467 -1.060 -4.329 1.00 94.44 82 LEU A N 1
ATOM 602 C CA . LEU A 1 82 ? 1.018 -1.241 -4.266 1.00 94.44 82 LEU A CA 1
ATOM 603 C C . LEU A 1 82 ? 0.636 -2.431 -3.378 1.00 94.44 82 LEU A C 1
ATOM 605 O O . LEU A 1 82 ? -0.180 -2.281 -2.474 1.00 94.44 82 LEU A O 1
ATOM 609 N N . SER A 1 83 ? 1.289 -3.578 -3.571 1.00 92.50 83 SER A N 1
ATOM 610 C CA . SER A 1 83 ? 1.047 -4.773 -2.751 1.00 92.50 83 SER A CA 1
ATOM 611 C C . SER A 1 83 ? 1.293 -4.495 -1.260 1.00 92.50 83 SER A C 1
ATOM 613 O O . SER A 1 83 ? 0.535 -4.942 -0.400 1.00 92.50 83 SER A O 1
ATOM 615 N N . GLY A 1 84 ? 2.333 -3.717 -0.934 1.00 88.69 84 GLY A N 1
ATOM 616 C CA . GLY A 1 84 ? 2.630 -3.299 0.438 1.00 88.69 84 GLY A CA 1
ATOM 617 C C . GLY A 1 84 ? 1.555 -2.389 1.046 1.00 88.69 84 GLY A C 1
ATOM 618 O O . GLY A 1 84 ? 1.206 -2.544 2.222 1.00 88.69 84 GLY A O 1
ATOM 619 N N . LEU A 1 85 ? 0.994 -1.473 0.251 1.00 95.00 85 LEU A N 1
ATOM 620 C CA . LEU A 1 85 ? -0.112 -0.611 0.677 1.00 95.00 85 LEU A CA 1
ATOM 621 C C . LEU A 1 85 ? -1.388 -1.423 0.923 1.00 95.00 85 LEU A C 1
ATOM 623 O O . LEU A 1 85 ? -2.009 -1.274 1.974 1.00 95.00 85 LEU A O 1
ATOM 627 N N . GLU A 1 86 ? -1.741 -2.329 0.012 1.00 95.19 86 GLU A N 1
ATOM 628 C CA . GLU A 1 86 ? -2.901 -3.217 0.155 1.00 95.19 86 GLU A CA 1
ATOM 629 C C . GLU A 1 86 ? -2.789 -4.106 1.408 1.00 95.19 86 GLU A C 1
ATOM 631 O O . GLU A 1 86 ? -3.745 -4.230 2.178 1.00 95.19 86 GLU A O 1
ATOM 636 N N . LEU A 1 87 ? -1.602 -4.666 1.672 1.00 91.56 87 LEU A N 1
ATOM 637 C CA . LEU A 1 87 ? -1.314 -5.439 2.889 1.00 91.56 87 LEU A CA 1
ATOM 638 C C . LEU A 1 87 ? -1.463 -4.600 4.166 1.00 91.56 87 LEU A C 1
ATOM 640 O O . LEU A 1 87 ? -2.027 -5.071 5.160 1.00 91.56 87 LEU A O 1
ATOM 644 N N . SER A 1 88 ? -0.979 -3.356 4.146 1.00 92.06 88 SER A N 1
ATOM 645 C CA . SER A 1 88 ? -1.087 -2.434 5.283 1.00 92.06 88 SER A CA 1
ATOM 646 C C . SER A 1 88 ? -2.545 -2.074 5.570 1.00 92.06 88 SER A C 1
ATOM 648 O O . SER A 1 88 ? -2.975 -2.126 6.723 1.00 92.06 88 SER A O 1
ATOM 650 N N . ILE A 1 89 ? -3.330 -1.788 4.526 1.00 94.25 89 ILE A N 1
ATOM 651 C CA . ILE A 1 89 ? -4.769 -1.520 4.640 1.00 94.25 89 ILE A CA 1
ATOM 652 C C . ILE A 1 89 ? -5.481 -2.720 5.255 1.00 94.25 89 ILE A C 1
ATOM 654 O O . ILE A 1 89 ? -6.131 -2.573 6.288 1.00 94.25 89 ILE A O 1
ATOM 658 N N . LYS A 1 90 ? -5.291 -3.921 4.698 1.00 93.81 90 LYS A N 1
ATOM 659 C CA . LYS A 1 90 ? -5.931 -5.140 5.207 1.00 93.81 90 LYS A CA 1
ATOM 660 C C . LYS A 1 90 ? -5.582 -5.413 6.674 1.00 93.81 90 LYS A C 1
ATOM 662 O O . LYS A 1 90 ? -6.428 -5.861 7.446 1.00 93.81 90 LYS A O 1
ATOM 667 N N . THR A 1 91 ? -4.345 -5.120 7.077 1.00 93.69 91 THR A N 1
ATOM 668 C CA . THR A 1 91 ? -3.912 -5.242 8.476 1.00 93.69 91 THR A CA 1
ATOM 669 C C . THR A 1 91 ? -4.663 -4.263 9.376 1.00 93.69 91 THR A C 1
ATOM 671 O O . THR A 1 91 ? -5.168 -4.665 10.423 1.00 93.69 91 THR A O 1
ATOM 674 N N . MET A 1 92 ? -4.791 -2.999 8.964 1.00 97.25 92 MET A N 1
ATOM 675 C CA . MET A 1 92 ? -5.551 -1.992 9.712 1.00 97.25 92 MET A CA 1
ATOM 676 C C . MET A 1 92 ? -7.047 -2.322 9.781 1.00 97.25 92 MET A C 1
ATOM 678 O O . MET A 1 92 ? -7.670 -2.124 10.823 1.00 97.25 92 MET A O 1
ATOM 682 N N . GLU A 1 93 ? -7.631 -2.868 8.714 1.00 95.94 93 GLU A N 1
ATOM 683 C CA . GLU A 1 93 ? -9.022 -3.331 8.714 1.00 95.94 93 GLU A CA 1
ATOM 684 C C . GLU A 1 93 ? -9.231 -4.493 9.689 1.00 95.94 93 GLU A C 1
ATOM 686 O O . GLU A 1 93 ? -10.159 -4.459 10.496 1.00 95.94 93 GLU A O 1
ATOM 691 N N . MET A 1 94 ? -8.322 -5.472 9.704 1.00 93.81 94 MET A N 1
ATOM 692 C CA . MET A 1 94 ? -8.375 -6.573 10.666 1.00 93.81 94 MET A CA 1
ATOM 693 C C . MET A 1 94 ? -8.210 -6.079 12.111 1.00 93.81 94 MET A C 1
ATOM 695 O O . MET A 1 94 ? -8.915 -6.545 13.007 1.00 93.81 94 MET A O 1
ATOM 699 N N . GLN A 1 95 ? -7.318 -5.109 12.346 1.00 94.12 95 GLN A N 1
ATOM 700 C CA . GLN A 1 95 ? -7.167 -4.467 13.655 1.00 94.12 95 GLN A CA 1
ATOM 701 C C . GLN A 1 95 ? -8.459 -3.759 14.080 1.00 94.12 95 GLN A C 1
ATOM 703 O O . GLN A 1 95 ? -8.927 -3.967 15.199 1.00 94.12 95 GLN A O 1
ATOM 708 N N . ARG A 1 96 ? -9.080 -2.975 13.191 1.00 94.50 96 ARG A N 1
ATOM 709 C CA . ARG A 1 96 ? -10.368 -2.308 13.441 1.00 94.50 96 ARG A CA 1
ATOM 710 C C . ARG A 1 96 ? -11.454 -3.312 13.831 1.00 94.50 96 ARG A C 1
ATOM 712 O O . ARG A 1 96 ? -12.163 -3.099 14.815 1.00 94.50 96 ARG A O 1
ATOM 719 N N . ASP A 1 97 ? -11.578 -4.405 13.088 1.00 94.38 97 ASP A N 1
ATOM 720 C CA . ASP A 1 97 ? -12.623 -5.403 13.317 1.00 94.38 97 ASP A CA 1
ATOM 721 C C . ASP A 1 97 ? -12.388 -6.182 14.627 1.00 94.38 97 ASP A C 1
ATOM 723 O O . ASP A 1 97 ? -13.337 -6.483 15.365 1.00 94.38 97 ASP A O 1
ATOM 727 N N . ALA A 1 98 ? -11.123 -6.430 14.983 1.00 92.44 98 ALA A N 1
ATOM 728 C CA . ALA A 1 98 ? -10.744 -6.992 16.277 1.00 92.44 98 ALA A CA 1
ATOM 729 C C . ALA A 1 98 ? -11.103 -6.050 17.441 1.00 92.44 98 ALA A C 1
ATOM 731 O O . ALA A 1 98 ? -11.687 -6.502 18.429 1.00 92.44 98 ALA A O 1
ATOM 732 N N . TYR A 1 99 ? -10.844 -4.741 17.316 1.00 94.94 99 TYR A N 1
ATOM 733 C CA . TYR A 1 99 ? -11.256 -3.749 18.318 1.00 94.94 99 TYR A CA 1
ATOM 734 C C . TYR A 1 99 ? -12.775 -3.693 18.490 1.00 94.94 99 TYR A C 1
ATOM 736 O O . TYR A 1 99 ? -13.266 -3.686 19.619 1.00 94.94 99 TYR A O 1
ATOM 744 N N . ALA A 1 100 ? -13.531 -3.703 17.390 1.00 92.06 100 ALA A N 1
ATOM 745 C CA . ALA A 1 100 ? -14.990 -3.726 17.446 1.00 92.06 100 ALA A CA 1
ATOM 746 C C . ALA A 1 100 ? -15.513 -4.988 18.156 1.00 92.06 100 ALA A C 1
ATOM 748 O O . ALA A 1 100 ? -16.461 -4.919 18.941 1.00 92.06 100 ALA A O 1
ATOM 749 N N . SER A 1 101 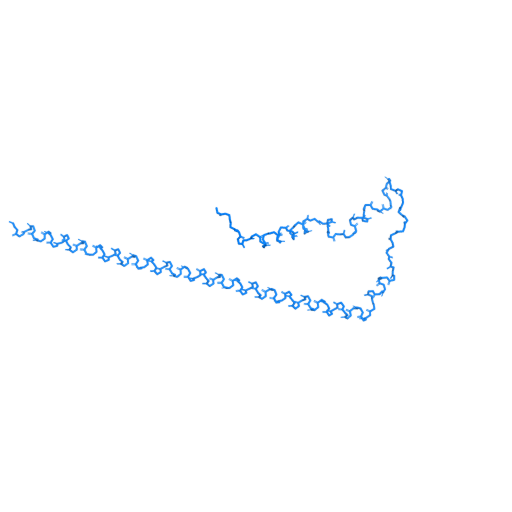? -14.872 -6.134 17.920 1.00 90.50 10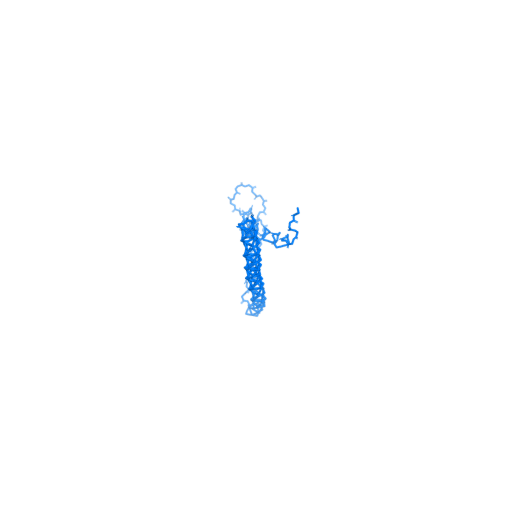1 SER A N 1
ATOM 750 C CA . SER A 1 101 ? -15.211 -7.405 18.569 1.00 90.50 101 SER A CA 1
ATOM 751 C C . SER A 1 101 ? -14.890 -7.390 20.065 1.00 90.50 101 SER A C 1
ATOM 753 O O . SER A 1 101 ? -15.728 -7.780 20.879 1.00 90.50 101 SER A O 1
ATOM 755 N N . PHE A 1 102 ? -13.717 -6.878 20.447 1.00 91.38 102 PHE A N 1
ATOM 756 C CA . PHE A 1 102 ? -13.337 -6.717 21.850 1.00 91.38 102 PHE A CA 1
ATOM 757 C C . PHE A 1 102 ? -14.295 -5.779 22.592 1.00 91.38 102 PHE A C 1
ATOM 759 O O . PHE A 1 102 ? -14.724 -6.091 23.702 1.00 91.38 102 PHE A O 1
ATOM 766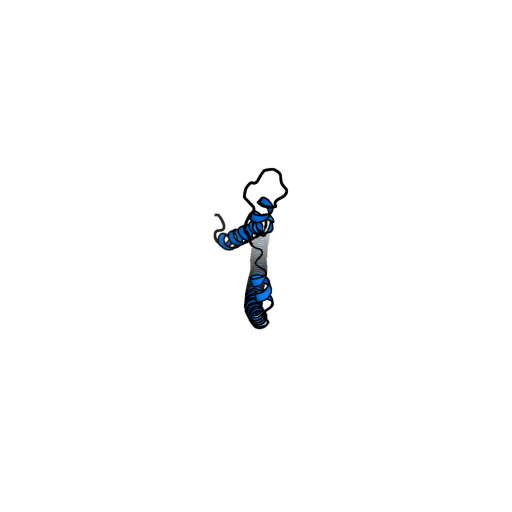 N N . ASN A 1 103 ? -14.691 -4.667 21.967 1.00 91.50 103 ASN A N 1
ATOM 767 C CA . ASN A 1 103 ? -15.629 -3.727 22.570 1.00 91.50 103 ASN A CA 1
ATOM 768 C C . ASN A 1 103 ? -17.004 -4.371 22.814 1.00 91.50 103 ASN A C 1
ATOM 770 O O . ASN A 1 103 ? -17.549 -4.250 23.907 1.00 91.50 103 ASN A O 1
ATOM 774 N N . LYS A 1 104 ? -17.519 -5.141 21.844 1.00 91.62 104 LYS A N 1
ATOM 775 C CA . LYS A 1 104 ? -18.768 -5.908 21.998 1.00 91.62 104 LYS A CA 1
ATOM 776 C C . LYS A 1 104 ? -18.685 -6.949 23.118 1.00 91.62 104 LYS A C 1
ATOM 778 O O . LYS A 1 104 ? -19.631 -7.105 23.887 1.00 91.62 104 LYS A O 1
ATOM 783 N N . MET A 1 105 ? -17.558 -7.653 23.230 1.00 90.19 105 MET A N 1
ATOM 784 C CA . MET A 1 105 ? -17.333 -8.619 24.310 1.00 90.19 105 MET A CA 1
ATOM 785 C C . MET A 1 105 ? -17.287 -7.930 25.681 1.00 90.19 105 MET A C 1
ATOM 787 O O . MET A 1 105 ? -17.891 -8.418 26.633 1.00 90.19 105 MET A O 1
ATOM 791 N N . SER A 1 106 ? -16.614 -6.780 25.770 1.00 90.50 106 SER A N 1
ATOM 792 C CA . SER A 1 106 ? -16.557 -5.953 26.980 1.00 90.50 106 SER A CA 1
ATOM 793 C C . SER A 1 106 ? -17.948 -5.461 27.399 1.00 90.50 106 SER A C 1
ATOM 795 O O . SER A 1 106 ? -18.336 -5.608 28.560 1.00 90.50 106 SER A O 1
ATOM 797 N N . GLU A 1 107 ? -18.747 -4.960 26.452 1.00 91.50 107 GLU A N 1
ATOM 798 C CA . GLU A 1 107 ? -20.137 -4.564 26.700 1.00 91.50 107 GLU A CA 1
ATOM 799 C C . GLU A 1 107 ? -20.978 -5.736 27.213 1.00 91.50 107 GLU A C 1
ATOM 801 O O . GLU A 1 107 ? -21.621 -5.606 28.254 1.00 91.50 107 GLU A O 1
ATOM 806 N N . SER A 1 108 ? -20.916 -6.899 26.559 1.00 91.31 108 SER A N 1
ATOM 807 C CA . SER A 1 108 ? -21.651 -8.099 26.983 1.00 91.31 108 SER A CA 1
ATOM 808 C C . SER A 1 108 ? -21.245 -8.584 28.382 1.00 91.31 108 SER A C 1
ATOM 810 O O . SER A 1 108 ? -22.108 -8.915 29.203 1.00 91.31 108 SER A O 1
ATOM 812 N N . ALA A 1 109 ? -19.947 -8.560 28.701 1.00 90.31 109 ALA A N 1
ATOM 813 C CA . ALA A 1 109 ? -19.454 -8.886 30.037 1.00 90.31 109 ALA A CA 1
ATOM 814 C C . ALA A 1 109 ? -19.976 -7.885 31.084 1.00 90.31 109 ALA A C 1
ATOM 816 O O . ALA A 1 109 ? -20.472 -8.285 32.141 1.00 90.31 109 ALA A O 1
ATOM 817 N N . SER A 1 110 ? -19.941 -6.585 30.771 1.00 91.12 110 SER A N 1
ATOM 818 C CA . SER A 1 110 ? -20.457 -5.532 31.653 1.00 91.12 110 SER A CA 1
ATOM 819 C C . SER A 1 110 ? -21.972 -5.635 31.869 1.00 91.12 110 SER A C 1
ATOM 821 O O . SER A 1 110 ? -22.463 -5.404 32.977 1.00 91.12 110 SER A O 1
ATOM 823 N N . GLN A 1 111 ? -22.716 -6.038 30.835 1.00 91.50 111 GLN A N 1
ATOM 824 C CA . GLN A 1 111 ? -24.155 -6.247 30.899 1.00 91.50 111 GLN A CA 1
ATOM 825 C C . GLN A 1 111 ? -24.487 -7.453 31.780 1.00 91.50 111 GLN A C 1
ATOM 827 O O . GLN A 1 111 ? -25.294 -7.322 32.696 1.00 91.50 111 GLN A O 1
ATOM 832 N N . THR A 1 112 ? -23.782 -8.574 31.603 1.00 92.38 112 THR A N 1
ATOM 833 C CA . THR A 1 112 ? -23.918 -9.759 32.467 1.00 92.38 112 THR A CA 1
ATOM 834 C C . THR A 1 112 ? -23.651 -9.413 33.935 1.00 92.38 112 THR A C 1
ATOM 836 O O . THR A 1 112 ? -24.407 -9.811 34.824 1.00 92.38 112 THR A O 1
ATOM 839 N N . MET A 1 113 ? -22.606 -8.623 34.217 1.00 90.31 113 MET A N 1
ATOM 840 C CA . MET A 1 113 ? -22.310 -8.161 35.578 1.00 90.31 113 MET A CA 1
ATOM 841 C C . MET A 1 113 ? -23.425 -7.275 36.147 1.00 90.31 113 MET A C 1
ATOM 843 O O . MET A 1 113 ? -23.818 -7.459 37.300 1.00 90.31 113 MET A O 1
ATOM 847 N N . ARG A 1 114 ? -23.965 -6.339 35.355 1.00 91.00 114 ARG A N 1
ATOM 848 C CA . ARG A 1 114 ? -25.090 -5.479 35.764 1.00 91.00 114 ARG A CA 1
ATOM 849 C C . ARG A 1 114 ? -26.361 -6.278 36.032 1.00 91.00 114 ARG A C 1
ATOM 851 O O . ARG A 1 114 ? -27.019 -6.034 37.040 1.00 91.00 114 ARG A O 1
ATOM 858 N N . GLU A 1 115 ? -26.689 -7.235 35.171 1.00 90.12 115 GLU A N 1
ATOM 859 C CA . GLU A 1 115 ? -27.848 -8.116 35.333 1.00 90.12 115 GLU A CA 1
ATOM 860 C C . GLU A 1 115 ? -27.704 -8.989 36.584 1.00 90.12 115 GLU A C 1
ATOM 862 O O . GLU A 1 115 ? -28.627 -9.064 37.394 1.00 90.12 115 GLU A O 1
ATOM 867 N N . THR A 1 116 ? -26.515 -9.550 36.818 1.00 90.81 116 THR A N 1
ATOM 868 C CA . THR A 1 116 ? -26.222 -10.343 38.023 1.00 90.81 116 THR A CA 1
ATOM 869 C C . THR A 1 116 ? -26.310 -9.489 39.292 1.00 90.81 116 THR A C 1
ATOM 871 O O . THR A 1 116 ? -26.916 -9.906 40.279 1.00 90.81 116 THR A O 1
ATOM 874 N N . ALA A 1 117 ? -25.768 -8.267 39.273 1.00 88.44 117 ALA A N 1
ATOM 875 C CA . ALA A 1 117 ? -25.846 -7.335 40.398 1.00 88.44 117 ALA A CA 1
ATOM 876 C C . ALA A 1 117 ? -27.291 -6.880 40.679 1.00 88.44 117 ALA A C 1
ATOM 878 O O . ALA A 1 117 ? -27.705 -6.794 41.839 1.00 88.44 117 ALA A O 1
ATOM 879 N N . SER A 1 118 ? -28.082 -6.629 39.632 1.00 88.69 118 SER A N 1
ATOM 880 C CA . SER A 1 118 ? -29.507 -6.300 39.744 1.00 88.69 118 SER A CA 1
ATOM 881 C C . SER A 1 118 ? -30.304 -7.466 40.337 1.00 88.69 118 SER A C 1
ATOM 883 O O . SER A 1 118 ? -31.034 -7.275 41.313 1.00 88.69 118 SER A O 1
ATOM 885 N N . ALA A 1 119 ? -30.094 -8.686 39.834 1.00 89.12 119 ALA A N 1
ATOM 886 C CA . ALA A 1 119 ? -30.732 -9.897 40.344 1.00 89.12 119 ALA A CA 1
ATOM 887 C C . ALA A 1 119 ? -30.367 -10.170 41.814 1.00 89.12 119 ALA A C 1
ATOM 889 O O . ALA A 1 119 ? -31.243 -10.470 42.631 1.00 89.12 119 ALA A O 1
ATOM 890 N N . ALA A 1 120 ? -29.093 -9.992 42.183 1.00 88.62 120 ALA A N 1
ATOM 891 C CA . ALA A 1 120 ? -28.637 -10.102 43.566 1.00 88.62 120 ALA A CA 1
ATOM 892 C C . ALA A 1 120 ? -29.329 -9.064 44.468 1.00 88.62 120 ALA A C 1
ATOM 894 O O . ALA A 1 120 ? -29.857 -9.414 45.524 1.00 88.62 120 ALA A O 1
ATOM 895 N N . THR A 1 121 ? -29.423 -7.808 44.027 1.00 91.62 121 THR A N 1
ATOM 896 C CA . THR A 1 121 ? -30.073 -6.729 44.790 1.00 91.62 121 THR A CA 1
ATOM 897 C C . THR A 1 121 ? -31.569 -6.992 45.002 1.00 91.62 121 THR A C 1
ATOM 899 O O . THR A 1 121 ? -32.085 -6.808 46.109 1.00 91.62 121 THR A O 1
ATOM 902 N N . GLU A 1 122 ? -32.275 -7.476 43.977 1.00 90.50 122 GLU A N 1
ATOM 903 C CA . GLU A 1 122 ? -33.694 -7.834 44.084 1.00 90.50 122 GLU A CA 1
ATOM 904 C C . GLU A 1 122 ? -33.926 -9.042 44.999 1.00 90.50 122 GLU A C 1
ATOM 906 O O . GLU A 1 122 ? -34.874 -9.043 45.792 1.00 90.50 122 GLU A O 1
ATOM 911 N N . SER A 1 123 ? -33.033 -10.036 44.973 1.00 90.94 123 SER A N 1
ATOM 912 C CA . SER A 1 123 ? -33.100 -11.181 45.887 1.00 90.94 123 SER A CA 1
ATOM 913 C C . SER A 1 123 ? -32.974 -10.748 47.357 1.00 90.94 123 SER A C 1
ATOM 915 O O . SER A 1 123 ? -33.788 -11.153 48.192 1.00 90.94 123 SER A O 1
ATOM 917 N N . VAL A 1 124 ? -32.050 -9.826 47.658 1.00 92.25 124 VAL A N 1
ATOM 918 C CA . VAL A 1 124 ? -31.846 -9.258 49.001 1.00 92.25 124 VAL A CA 1
ATOM 919 C C . VAL A 1 124 ? -33.059 -8.435 49.441 1.00 92.25 124 VAL A C 1
ATOM 921 O O . VAL A 1 124 ? -33.573 -8.629 50.545 1.00 92.25 124 VAL A O 1
ATOM 924 N N . LYS A 1 125 ? -33.589 -7.561 48.573 1.00 92.25 125 LYS A N 1
ATOM 925 C CA . LYS A 1 125 ? -34.818 -6.796 48.858 1.00 92.25 125 LYS A CA 1
ATOM 926 C C . LYS A 1 125 ? -36.023 -7.699 49.102 1.00 92.25 125 LYS A C 1
ATOM 928 O O . LYS A 1 125 ? -36.878 -7.388 49.934 1.00 92.25 125 LYS A O 1
ATOM 933 N N . ARG A 1 126 ? -36.150 -8.795 48.352 1.00 89.19 126 ARG A N 1
ATOM 934 C CA . ARG A 1 126 ? -37.234 -9.765 48.536 1.00 89.19 126 ARG A CA 1
ATOM 935 C C . ARG A 1 126 ? -37.100 -10.470 49.883 1.00 89.19 126 ARG A C 1
ATOM 937 O O . ARG A 1 126 ? -38.082 -10.486 50.620 1.00 89.19 126 ARG A O 1
ATOM 944 N N . ALA A 1 127 ? -35.898 -10.931 50.231 1.00 89.25 127 ALA A N 1
ATOM 945 C CA . ALA A 1 127 ? -35.603 -11.557 51.518 1.00 89.25 127 ALA A CA 1
ATOM 946 C C . ALA A 1 127 ? -35.925 -10.625 52.701 1.00 89.25 127 ALA A C 1
ATOM 948 O O . ALA A 1 127 ? -36.640 -11.024 53.622 1.00 89.25 127 ALA A O 1
ATOM 949 N N . ALA A 1 128 ? -35.497 -9.360 52.635 1.00 89.69 128 ALA A N 1
ATOM 950 C CA . ALA A 1 128 ? -35.778 -8.357 53.662 1.00 89.69 128 ALA A CA 1
ATOM 951 C C . ALA A 1 128 ? -37.287 -8.115 53.864 1.00 89.69 128 ALA A C 1
ATOM 953 O O . ALA A 1 128 ? -37.759 -8.055 55.002 1.00 89.69 128 ALA A O 1
ATOM 954 N N . ARG A 1 129 ? -38.068 -8.044 52.774 1.00 90.38 129 ARG A N 1
ATOM 955 C CA . ARG A 1 129 ? -39.534 -7.883 52.831 1.00 90.38 129 ARG A CA 1
ATOM 956 C C . ARG A 1 129 ? -40.238 -9.081 53.471 1.00 90.38 129 ARG A C 1
ATOM 958 O O . ARG A 1 129 ? -41.166 -8.887 54.253 1.00 90.38 129 ARG A O 1
ATOM 965 N N . THR A 1 130 ? -39.806 -10.307 53.176 1.00 89.31 130 THR A N 1
ATOM 966 C CA . THR A 1 130 ? -40.359 -11.516 53.817 1.00 89.31 130 THR A CA 1
ATOM 967 C C . THR A 1 130 ? -40.075 -11.568 55.315 1.00 89.31 130 THR A C 1
ATOM 969 O O . THR A 1 130 ? -40.954 -11.956 56.079 1.00 89.31 130 THR A O 1
ATOM 972 N N . THR A 1 131 ? -38.890 -11.136 55.750 1.00 85.31 131 THR A N 1
ATOM 973 C CA . THR A 1 131 ? -38.526 -11.103 57.174 1.00 85.31 131 THR A CA 1
ATOM 974 C C . THR A 1 131 ? -39.323 -10.047 57.939 1.00 85.31 131 THR A C 1
ATOM 976 O O . THR A 1 131 ? -39.790 -10.317 59.042 1.00 85.31 131 THR A O 1
ATOM 979 N N . ALA A 1 132 ? -39.539 -8.870 57.342 1.00 80.38 132 ALA A N 1
ATOM 980 C CA . ALA A 1 132 ? -40.321 -7.792 57.948 1.00 80.38 132 ALA A CA 1
ATOM 981 C C . ALA A 1 132 ? -41.805 -8.148 58.138 1.00 80.38 132 ALA A C 1
ATOM 983 O O . ALA A 1 132 ? -42.425 -7.677 59.078 1.00 80.38 132 ALA A O 1
ATOM 984 N N . ARG A 1 133 ? -42.372 -9.000 57.275 1.00 76.94 133 ARG A N 1
ATOM 985 C CA . ARG A 1 133 ? -43.782 -9.423 57.345 1.00 76.94 133 ARG A CA 1
ATOM 986 C C . ARG A 1 133 ? -44.050 -10.532 58.373 1.00 76.94 133 ARG A C 1
ATOM 988 O O . ARG A 1 133 ? -45.206 -10.844 58.636 1.00 76.94 133 ARG A O 1
ATOM 995 N N . LYS A 1 134 ? -42.998 -11.165 58.902 1.00 66.94 134 LYS A N 1
ATOM 996 C CA . LYS A 1 134 ? -43.084 -12.256 59.889 1.00 66.94 134 LYS A CA 1
ATOM 997 C C . LYS A 1 134 ? -42.828 -11.781 61.332 1.00 66.94 134 LYS A C 1
ATOM 999 O O . LYS A 1 134 ? -42.900 -12.595 62.248 1.00 66.94 134 LYS A O 1
ATOM 1004 N N . ARG A 1 135 ? -42.497 -10.502 61.514 1.00 51.91 135 ARG A N 1
ATOM 1005 C CA . ARG A 1 135 ? -42.422 -9.809 62.806 1.00 51.91 135 ARG A CA 1
ATOM 1006 C C . ARG A 1 135 ? -43.708 -9.031 63.037 1.00 51.91 135 ARG A C 1
ATOM 1008 O O . ARG A 1 135 ? -44.087 -8.931 64.218 1.00 51.91 135 ARG A O 1
#

pLDDT: mean 76.37, std 18.4, range [37.03, 97.25]

Secondary structure (DSSP, 8-state):
---TTSHHHHHHHHHHHHHHT-TTTS-TTHHHHTT-BTBTT----------HHHHHHTT-HHHHHHHHHHHHHHHHHHHHHHHHHHHHHHHHHHHHHHHHHHHHHHHHHHHHHHHHHHHHHHHHHHHHHHHHTT-

Mean predicted aligned error: 18.1 Å

Sequence (135 aa):
MTNSANEPWAAWAESMQKMISSPAAMNPFAGMMGAVPGMPGMPGAAAGGFDPQQFMKALDPAEIDRRVQDMRAVEAWMKLSLSGLELSIKTMEMQRDAYASFNKMSESASQTMRETASAATESVKRAARTTARKR

Radius of gyration: 35.86 Å; Cα contacts (8 Å, |Δi|>4): 14; chains: 1; bounding box: 65×55×96 Å

Solvent-accessible surface area (backbone atoms only — not comparable to full-atom values): 7998 Å² total; per-residue (Å²): 136,80,74,77,88,50,52,73,60,50,56,50,50,53,52,52,50,53,47,71,74,27,70,62,80,71,34,86,53,48,78,47,65,78,56,55,91,82,62,94,84,72,92,70,90,70,90,80,77,83,55,65,68,61,58,54,50,67,66,35,67,70,52,45,53,49,52,51,50,54,50,50,51,51,50,53,50,50,52,52,52,50,52,52,50,55,53,51,50,54,49,53,52,52,50,52,53,50,52,56,50,53,51,53,51,50,51,51,52,53,48,53,52,50,52,51,52,49,53,50,51,51,52,52,55,50,53,54,53,58,56,63,75,76,109

Foldseek 3Di:
DPDPPCVVVVVVVVVVCVCVVDPLNPDPCNVVVVVDPPPPDDPDPDDDDPDVVVVVVCVPVVVVVVVVVVVVVVVVVVVVVVVVVVVVVVVVVVVVVVVVVVVVVVVVVVVVVVVVVVVVVVVVVVVVVVVVVVD